Protein AF-X1DX97-F1 (afdb_monomer_lite)

Sequence (126 aa):
MTAKAKDSTRYIDIASDFAYHPYPGWYTSHYFEFHSLPAAPFINEFGAQALPNVETMREMMKEDELWPPRWSLWAYHDFQYEPTFNVAKIDMGSSLEEFIENSQDYQAKLLKYAIENYRKNKYSKV

Organism: NCBI:txid412755

Structure (mmCIF, N/CA/C/O backbone):
data_AF-X1DX97-F1
#
_entry.id   AF-X1DX97-F1
#
loop_
_atom_site.group_PDB
_atom_site.id
_atom_site.type_symbol
_atom_site.label_atom_id
_atom_site.label_alt_id
_atom_site.label_comp_id
_atom_site.label_asym_id
_atom_site.label_entity_id
_atom_site.label_seq_id
_atom_site.pdbx_PDB_ins_code
_atom_site.Cartn_x
_atom_site.Cartn_y
_atom_site.Cartn_z
_atom_site.occupancy
_atom_site.B_iso_or_equiv
_atom_site.auth_seq_id
_atom_site.auth_comp_id
_atom_site.auth_asym_id
_atom_site.auth_atom_id
_atom_site.pdbx_PDB_model_num
ATOM 1 N N . MET A 1 1 ? 28.727 19.575 -13.553 1.00 60.41 1 MET A N 1
ATOM 2 C CA . MET A 1 1 ? 29.258 18.197 -13.691 1.00 60.41 1 MET A CA 1
ATOM 3 C C . MET A 1 1 ? 28.075 17.243 -13.638 1.00 60.41 1 MET A C 1
ATOM 5 O O . MET A 1 1 ? 27.307 17.353 -12.696 1.00 60.41 1 MET A O 1
ATOM 9 N N . THR A 1 2 ? 27.876 16.390 -14.647 1.00 87.19 2 THR A N 1
ATOM 10 C CA . THR A 1 2 ? 26.762 15.421 -14.680 1.00 87.19 2 THR A CA 1
ATOM 11 C C . THR A 1 2 ? 27.132 14.146 -13.919 1.00 87.19 2 THR A C 1
ATOM 13 O O . THR A 1 2 ? 28.312 13.796 -13.848 1.00 87.19 2 THR A O 1
ATOM 16 N N . ALA A 1 3 ? 26.145 13.431 -13.368 1.00 90.75 3 ALA A N 1
ATOM 17 C CA . ALA A 1 3 ? 26.376 12.173 -12.649 1.00 90.75 3 ALA A CA 1
ATOM 18 C C . ALA A 1 3 ? 27.148 11.146 -13.504 1.00 90.75 3 ALA A C 1
ATOM 20 O O . ALA A 1 3 ? 28.099 10.535 -13.022 1.00 90.75 3 ALA A O 1
ATOM 21 N N . LYS A 1 4 ? 26.855 11.061 -14.812 1.00 92.56 4 LYS A N 1
ATOM 22 C CA . LYS A 1 4 ? 27.544 10.147 -15.743 1.00 92.56 4 LYS A CA 1
ATOM 23 C C . LYS A 1 4 ? 29.040 10.431 -15.874 1.00 92.56 4 LYS A C 1
ATOM 25 O O . LYS A 1 4 ? 29.829 9.513 -16.062 1.00 92.56 4 LYS A O 1
ATOM 30 N N . ALA A 1 5 ? 29.431 11.701 -15.772 1.00 94.44 5 ALA A N 1
ATOM 31 C CA . ALA A 1 5 ? 30.832 12.104 -15.840 1.00 94.44 5 ALA A CA 1
ATOM 32 C C . ALA A 1 5 ? 31.623 11.716 -14.578 1.00 94.44 5 ALA A C 1
ATOM 34 O O . ALA A 1 5 ? 32.851 11.693 -14.613 1.00 94.44 5 ALA A O 1
ATOM 35 N N . LYS A 1 6 ? 30.939 11.445 -13.460 1.00 95.62 6 LYS A N 1
ATOM 36 C CA . LYS A 1 6 ? 31.549 10.989 -12.202 1.00 95.62 6 LYS A CA 1
ATOM 37 C C . LYS A 1 6 ? 31.486 9.479 -12.030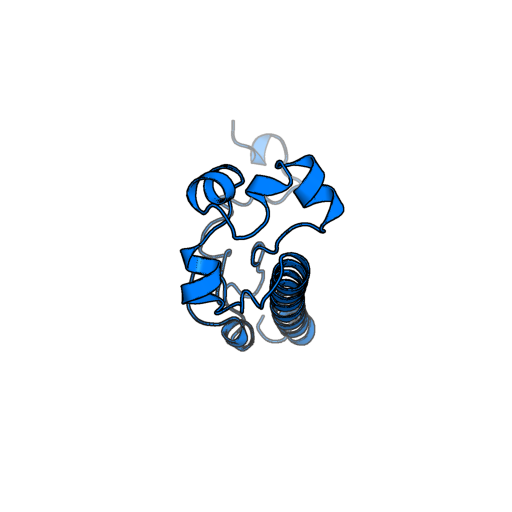 1.00 95.62 6 LYS A C 1
ATOM 39 O O . LYS A 1 6 ? 32.352 8.922 -11.366 1.00 95.62 6 LYS A O 1
ATOM 44 N N . ASP A 1 7 ? 30.506 8.838 -12.652 1.00 95.00 7 ASP A N 1
ATOM 45 C CA . ASP A 1 7 ? 30.379 7.392 -12.686 1.00 95.00 7 ASP A CA 1
ATOM 46 C C . ASP A 1 7 ? 29.760 6.935 -14.011 1.00 95.00 7 ASP A C 1
ATOM 48 O O . ASP A 1 7 ? 28.550 7.010 -14.239 1.00 95.00 7 ASP A O 1
ATOM 52 N N . SER A 1 8 ? 30.615 6.448 -14.907 1.00 94.75 8 SER A N 1
ATOM 53 C CA . SER A 1 8 ? 30.201 5.952 -16.217 1.00 94.75 8 SER A CA 1
ATOM 54 C C . SER A 1 8 ? 29.723 4.497 -16.188 1.00 94.75 8 SER A C 1
ATOM 56 O O . SER A 1 8 ? 29.134 4.046 -17.173 1.00 94.75 8 SER A O 1
ATOM 58 N N . THR A 1 9 ? 29.923 3.777 -15.079 1.00 96.94 9 THR A N 1
ATOM 59 C CA . THR A 1 9 ? 29.658 2.331 -14.971 1.00 96.94 9 THR A CA 1
ATOM 60 C C . THR A 1 9 ? 28.214 2.003 -14.608 1.00 96.94 9 THR A C 1
ATOM 62 O O . THR A 1 9 ? 27.747 0.901 -14.890 1.00 96.94 9 THR A O 1
ATOM 65 N N . ARG A 1 10 ? 27.485 2.960 -14.021 1.00 94.94 10 ARG A N 1
ATOM 66 C CA . ARG A 1 10 ? 26.087 2.790 -13.609 1.00 94.94 10 ARG A CA 1
ATOM 67 C C . ARG A 1 10 ? 25.116 3.417 -14.609 1.00 94.94 10 ARG A C 1
ATOM 69 O O . ARG A 1 10 ? 25.435 4.390 -15.308 1.00 94.94 10 ARG A O 1
ATOM 76 N N . TYR A 1 11 ? 23.933 2.814 -14.695 1.00 92.44 11 TYR A N 1
ATOM 77 C CA . TYR A 1 11 ? 22.778 3.415 -15.352 1.00 92.44 11 TYR A CA 1
ATOM 78 C C . TYR A 1 11 ? 22.293 4.606 -14.520 1.00 92.44 11 TYR A C 1
ATOM 80 O O . TYR A 1 11 ? 22.354 4.570 -13.292 1.00 92.44 11 TYR A O 1
ATOM 88 N N . ILE A 1 12 ? 21.853 5.663 -15.199 1.00 92.69 12 ILE A N 1
ATOM 89 C CA . ILE A 1 12 ? 21.247 6.832 -14.568 1.00 92.69 12 ILE A CA 1
ATOM 90 C C . ILE A 1 12 ? 19.831 6.899 -15.100 1.00 92.69 12 ILE A C 1
ATOM 92 O O . ILE A 1 12 ? 19.637 7.166 -16.287 1.00 92.69 12 ILE A O 1
ATOM 96 N N . ASP A 1 13 ? 18.884 6.644 -14.210 1.00 90.75 13 ASP A N 1
ATOM 97 C CA . ASP A 1 13 ? 17.494 6.976 -14.456 1.00 90.75 13 ASP A CA 1
ATOM 98 C C . ASP A 1 13 ? 17.288 8.467 -14.183 1.00 90.75 13 ASP A C 1
ATOM 100 O O . ASP A 1 13 ? 17.876 9.025 -13.251 1.00 90.75 13 ASP A O 1
ATOM 104 N N . ILE A 1 14 ? 16.499 9.125 -15.023 1.00 90.88 14 ILE A N 1
ATOM 105 C CA . ILE A 1 14 ? 16.263 10.566 -14.915 1.00 90.88 14 ILE A CA 1
ATOM 106 C C . ILE A 1 14 ? 15.163 10.882 -13.902 1.00 90.88 14 ILE A C 1
ATOM 108 O O . ILE A 1 14 ? 15.208 11.950 -13.292 1.00 90.88 14 ILE A O 1
ATOM 112 N N . ALA A 1 15 ? 14.208 9.966 -13.712 1.00 91.38 15 ALA A N 1
ATOM 113 C CA . ALA A 1 15 ? 13.123 10.103 -12.752 1.00 91.38 15 ALA A CA 1
ATOM 114 C C . ALA A 1 15 ? 12.445 8.751 -12.480 1.00 91.38 15 ALA A C 1
ATOM 116 O O . ALA A 1 15 ? 12.193 7.974 -13.394 1.00 91.38 15 ALA A O 1
ATOM 117 N N . SER A 1 16 ? 12.091 8.524 -11.215 1.00 93.25 16 SER A N 1
ATOM 118 C CA . SER A 1 16 ? 11.110 7.518 -10.803 1.00 93.25 16 SER A CA 1
ATOM 119 C C . SER A 1 16 ? 9.784 8.256 -10.623 1.00 93.25 16 SER A C 1
ATOM 121 O O . SER A 1 16 ? 9.630 8.980 -9.640 1.00 93.25 16 SER A O 1
ATOM 123 N N . ASP A 1 17 ? 8.891 8.176 -11.609 1.00 92.19 17 ASP A N 1
ATOM 124 C CA . ASP A 1 17 ? 7.640 8.942 -11.643 1.00 92.19 17 ASP A CA 1
ATOM 125 C C . ASP A 1 17 ? 6.404 8.072 -11.940 1.00 92.19 17 ASP A C 1
ATOM 127 O O . ASP A 1 17 ? 6.480 6.846 -12.044 1.00 92.19 17 ASP A O 1
A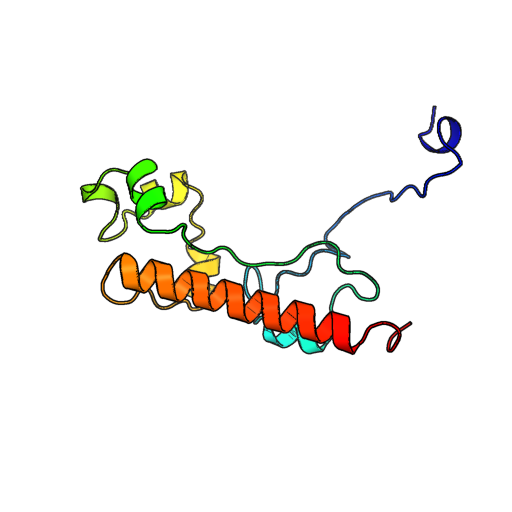TOM 131 N N . PHE A 1 18 ? 5.249 8.724 -12.107 1.00 89.06 18 PHE A N 1
ATOM 132 C CA . PHE A 1 18 ? 3.953 8.079 -12.332 1.00 89.06 18 PHE A CA 1
ATOM 133 C C . PHE A 1 18 ? 3.873 7.188 -13.579 1.00 89.06 18 PHE A C 1
ATOM 135 O O . PHE A 1 18 ? 2.937 6.395 -13.678 1.00 89.06 18 PHE A O 1
ATOM 142 N N . ALA A 1 19 ? 4.832 7.257 -14.510 1.00 90.19 19 ALA A N 1
ATOM 143 C CA . ALA A 1 19 ? 4.927 6.276 -15.590 1.00 90.19 19 ALA A CA 1
ATOM 144 C C . ALA A 1 19 ? 5.210 4.858 -15.059 1.00 90.19 19 ALA A C 1
ATOM 146 O O . ALA A 1 19 ? 4.843 3.876 -15.708 1.00 90.19 19 ALA A O 1
ATOM 147 N N . TYR A 1 20 ? 5.820 4.758 -13.872 1.00 92.44 20 TYR A N 1
ATOM 148 C CA . TYR A 1 20 ? 6.245 3.508 -13.246 1.00 92.44 20 TYR A CA 1
ATOM 149 C C . TYR A 1 20 ? 5.507 3.175 -11.936 1.00 92.44 20 TYR A C 1
ATOM 151 O O . TYR A 1 20 ? 5.706 2.083 -11.399 1.00 92.44 20 TYR A O 1
ATOM 159 N N . HIS A 1 21 ? 4.645 4.080 -11.444 1.00 96.25 21 HIS A N 1
ATOM 160 C CA . HIS A 1 21 ? 3.980 4.006 -10.128 1.00 96.25 21 HIS A CA 1
ATOM 161 C C . HIS A 1 21 ? 2.457 3.803 -10.208 1.00 96.25 21 HIS A C 1
ATOM 163 O O . HIS A 1 21 ? 1.688 4.708 -9.866 1.00 96.25 21 HIS A O 1
ATOM 169 N N . PRO A 1 22 ? 1.958 2.649 -10.681 1.00 96.19 22 PRO A N 1
ATOM 170 C CA . PRO A 1 22 ? 0.528 2.392 -10.687 1.00 96.19 22 PRO A CA 1
ATOM 171 C C . PRO A 1 22 ? 0.026 2.013 -9.284 1.00 96.19 22 PRO A C 1
ATOM 173 O O . PRO A 1 22 ? 0.539 1.098 -8.642 1.00 96.19 22 PRO A O 1
ATOM 176 N N . TYR A 1 23 ? -1.066 2.652 -8.854 1.00 97.62 23 TYR A N 1
ATOM 177 C CA . TYR A 1 23 ? -1.746 2.364 -7.583 1.00 97.62 23 TYR A CA 1
ATOM 178 C C . TYR A 1 23 ? -3.219 1.907 -7.732 1.00 97.62 23 TYR A C 1
ATOM 180 O O . TYR A 1 23 ? -4.082 2.380 -6.977 1.00 97.62 23 TYR A O 1
ATOM 188 N N . PRO A 1 24 ? -3.557 0.996 -8.675 1.00 98.00 24 PRO A N 1
ATOM 189 C CA . PRO A 1 24 ? -4.898 0.436 -8.748 1.00 98.00 24 PRO A CA 1
ATOM 190 C C . PRO A 1 24 ? -5.197 -0.413 -7.504 1.00 98.00 24 PRO A C 1
ATOM 192 O O . PRO A 1 24 ? -4.388 -1.237 -7.076 1.00 98.00 24 PRO A O 1
ATOM 195 N N . GLY A 1 25 ? -6.372 -0.216 -6.915 1.00 98.19 25 GLY A N 1
ATOM 196 C CA . GLY A 1 25 ? -6.751 -0.772 -5.618 1.00 98.19 25 GLY A CA 1
ATOM 197 C C . GLY A 1 25 ? -6.265 0.036 -4.410 1.00 98.19 25 GLY A C 1
ATOM 198 O O . GLY A 1 25 ? -6.494 -0.399 -3.285 1.00 98.19 25 GLY A O 1
ATOM 199 N N . TRP A 1 26 ? -5.627 1.193 -4.599 1.00 98.44 26 TRP A N 1
ATOM 200 C CA . TRP A 1 26 ? -5.331 2.103 -3.489 1.00 98.44 26 TRP A CA 1
ATOM 201 C C . TRP A 1 26 ? -5.737 3.541 -3.796 1.00 98.44 26 TRP A C 1
ATOM 203 O O . TRP A 1 26 ? -6.700 4.036 -3.220 1.00 98.44 26 TRP A O 1
ATOM 213 N N . TYR A 1 27 ? -5.075 4.192 -4.755 1.00 97.75 27 TYR A N 1
ATOM 214 C CA . TYR A 1 27 ? -5.440 5.553 -5.166 1.00 97.75 27 TYR A CA 1
ATOM 215 C C . TYR A 1 27 ? -6.480 5.580 -6.283 1.00 97.75 27 TYR A C 1
ATOM 217 O O . TYR A 1 27 ? -7.211 6.559 -6.419 1.00 97.75 27 TYR A O 1
ATOM 225 N N . THR A 1 28 ? -6.563 4.519 -7.084 1.00 95.88 28 THR A N 1
ATOM 226 C CA . THR A 1 28 ? -7.493 4.436 -8.215 1.00 95.88 28 THR A CA 1
ATOM 227 C C . THR A 1 28 ? -8.116 3.051 -8.320 1.00 95.88 28 THR A C 1
ATOM 229 O O . THR A 1 28 ? -7.547 2.079 -7.839 1.00 95.88 28 THR A O 1
ATOM 232 N N . SER A 1 29 ? -9.266 2.958 -8.988 1.00 96.69 29 SER A N 1
ATOM 233 C CA . SER A 1 29 ? -9.819 1.713 -9.550 1.00 96.69 29 SER A CA 1
ATOM 234 C C . SER A 1 29 ? -9.812 0.471 -8.626 1.00 96.69 29 SER A C 1
ATOM 236 O O . SER A 1 29 ? -10.316 0.537 -7.509 1.00 96.69 29 SER A O 1
ATOM 238 N N . HIS A 1 30 ? -9.330 -0.685 -9.107 1.00 98.06 30 HIS A N 1
ATOM 239 C CA . HIS A 1 30 ? -9.348 -1.977 -8.411 1.00 98.06 30 HIS A CA 1
ATOM 240 C C . HIS A 1 30 ? -8.051 -2.749 -8.675 1.00 98.06 30 HIS A C 1
ATOM 242 O O . HIS A 1 30 ? -7.580 -2.802 -9.811 1.00 98.06 30 HIS A O 1
ATOM 248 N N . TYR A 1 31 ? -7.523 -3.467 -7.678 1.00 98.31 31 TYR A N 1
ATOM 249 C CA . TYR A 1 31 ? -6.248 -4.197 -7.793 1.00 98.31 31 TYR A CA 1
ATOM 250 C C . TYR A 1 31 ? -6.208 -5.286 -8.883 1.00 98.31 31 TYR A C 1
ATOM 252 O O . TYR A 1 31 ? -5.142 -5.795 -9.226 1.00 98.31 31 TYR A O 1
ATOM 260 N N . PHE A 1 32 ? -7.353 -5.655 -9.465 1.00 98.00 32 PHE A N 1
ATOM 261 C CA . PHE A 1 32 ? -7.395 -6.640 -10.550 1.00 98.00 32 PHE A CA 1
ATOM 262 C C . PHE A 1 32 ? -6.793 -6.086 -11.844 1.00 98.00 32 PHE A C 1
ATOM 264 O O . PHE A 1 32 ? -6.354 -6.859 -12.694 1.00 98.00 32 PHE A O 1
ATOM 271 N N . GLU A 1 33 ? -6.681 -4.762 -11.975 1.00 97.88 33 GLU A N 1
ATOM 272 C CA . GLU A 1 33 ? -6.034 -4.122 -13.121 1.00 97.88 33 GLU A CA 1
ATOM 273 C C . GLU A 1 33 ? -4.557 -4.502 -13.265 1.00 97.88 33 GLU A C 1
ATOM 275 O O . GLU A 1 33 ? -4.033 -4.463 -14.381 1.00 97.88 33 GLU A O 1
ATOM 280 N N . PHE A 1 34 ? -3.901 -4.987 -12.202 1.00 97.38 34 PHE A N 1
ATOM 281 C CA . PHE A 1 34 ? -2.551 -5.549 -12.297 1.00 97.38 34 PHE A CA 1
ATOM 282 C C . PHE A 1 34 ? -2.448 -6.751 -13.252 1.00 97.38 34 PHE A C 1
ATOM 284 O O . PHE A 1 34 ? -1.354 -7.055 -13.723 1.00 97.38 34 PHE A O 1
ATOM 291 N N . HIS A 1 35 ? -3.563 -7.390 -13.630 1.00 96.00 35 HIS A N 1
ATOM 292 C CA . HIS A 1 35 ? -3.583 -8.381 -14.712 1.00 96.00 35 HIS A CA 1
ATOM 293 C C . HIS A 1 35 ? -3.127 -7.810 -16.064 1.00 96.00 35 HIS A C 1
ATOM 295 O O . HIS A 1 35 ? -2.509 -8.509 -16.867 1.00 96.00 35 HIS A O 1
ATOM 301 N N . SER A 1 36 ? -3.411 -6.530 -16.322 1.00 95.44 36 SER A N 1
ATOM 302 C CA . SER A 1 36 ? -3.027 -5.855 -17.568 1.00 95.44 36 SER A CA 1
ATOM 303 C C . SER A 1 36 ? -1.541 -5.480 -17.624 1.00 95.44 36 SER A C 1
ATOM 305 O O . SER A 1 36 ? -1.026 -5.218 -18.716 1.00 95.44 36 SER A O 1
ATOM 307 N N . LEU A 1 37 ? -0.843 -5.573 -16.482 1.00 95.31 37 LEU A N 1
ATOM 308 C CA . LEU A 1 37 ? 0.558 -5.195 -16.276 1.00 95.31 37 LEU A CA 1
ATOM 309 C C . LEU A 1 37 ? 0.806 -3.696 -16.536 1.00 95.31 37 LEU A C 1
ATOM 311 O O . LEU A 1 37 ? 1.610 -3.358 -17.410 1.00 95.31 37 LEU A O 1
ATOM 315 N N . PRO A 1 38 ? 0.138 -2.779 -15.806 1.00 95.25 38 PRO A N 1
ATOM 316 C CA . PRO A 1 38 ? 0.444 -1.352 -15.909 1.00 95.25 38 PRO A CA 1
ATOM 317 C C . PRO A 1 38 ? 1.927 -1.099 -15.594 1.00 95.25 38 PRO A C 1
ATOM 319 O O . PRO A 1 38 ? 2.541 -1.870 -14.858 1.00 95.25 38 PRO A O 1
ATOM 322 N N . ALA A 1 39 ? 2.528 -0.055 -16.166 1.00 93.44 39 ALA A N 1
ATOM 323 C CA . ALA A 1 39 ? 3.955 0.254 -15.986 1.00 93.44 39 ALA A CA 1
ATOM 324 C C . ALA A 1 39 ? 4.946 -0.870 -16.389 1.00 93.44 39 ALA A C 1
ATOM 326 O O . ALA A 1 39 ? 6.119 -0.847 -16.015 1.00 93.44 39 ALA A O 1
ATOM 327 N N . ALA A 1 40 ? 4.517 -1.871 -17.167 1.00 92.25 40 ALA A N 1
ATOM 328 C CA . ALA A 1 40 ? 5.441 -2.822 -17.785 1.00 92.25 40 ALA A CA 1
ATOM 329 C C . ALA A 1 40 ? 6.437 -2.097 -18.727 1.00 92.25 40 ALA A C 1
ATOM 331 O O . ALA A 1 40 ? 6.075 -1.090 -19.335 1.00 92.25 40 ALA A O 1
ATOM 332 N N . PRO A 1 41 ? 7.676 -2.604 -18.893 1.00 90.12 41 PRO A N 1
ATOM 333 C CA . PRO A 1 41 ? 8.161 -3.908 -18.430 1.00 90.12 41 PRO A CA 1
ATOM 334 C C . PRO A 1 41 ? 8.689 -3.917 -16.989 1.00 90.12 41 PRO A C 1
ATOM 336 O O . PRO A 1 41 ? 8.941 -4.998 -16.454 1.00 90.12 41 PRO A O 1
ATOM 339 N N . PHE A 1 42 ? 8.865 -2.753 -16.362 1.00 89.81 42 PHE A N 1
ATOM 340 C CA . PHE A 1 42 ? 9.439 -2.641 -15.026 1.00 89.81 42 PHE A CA 1
ATOM 341 C C . PHE A 1 42 ? 8.634 -1.670 -14.169 1.00 89.81 42 PHE A C 1
ATOM 343 O O . PHE A 1 42 ? 8.778 -0.456 -14.265 1.00 89.81 42 PHE A O 1
ATOM 350 N N . ILE A 1 43 ? 7.814 -2.252 -13.302 1.00 93.88 43 ILE A N 1
ATOM 351 C CA . ILE A 1 43 ? 7.151 -1.543 -12.220 1.00 93.88 43 ILE A CA 1
ATOM 352 C C . ILE A 1 43 ? 8.126 -1.391 -11.051 1.00 93.88 43 ILE A C 1
ATOM 354 O O . ILE A 1 43 ? 8.716 -2.379 -10.605 1.00 93.88 43 ILE A O 1
ATOM 358 N N . ASN A 1 44 ? 8.305 -0.170 -10.556 1.00 93.75 44 ASN A N 1
ATOM 359 C CA . ASN A 1 44 ? 9.191 0.108 -9.424 1.00 93.75 44 ASN A CA 1
ATOM 360 C C . ASN A 1 44 ? 8.417 0.421 -8.130 1.00 93.75 44 ASN A C 1
ATOM 362 O O . ASN A 1 44 ? 8.959 0.150 -7.061 1.00 93.75 44 ASN A O 1
ATOM 366 N N . GLU A 1 45 ? 7.160 0.883 -8.200 1.00 97.44 45 GLU A N 1
ATOM 367 C CA . GLU A 1 45 ? 6.321 1.135 -7.017 1.00 97.44 45 GLU A CA 1
ATOM 368 C C . GLU A 1 45 ? 4.849 0.763 -7.238 1.00 97.44 45 GLU A C 1
ATOM 370 O O . GLU A 1 45 ? 4.266 1.034 -8.284 1.00 97.44 45 GLU A O 1
ATOM 375 N N . PHE A 1 46 ? 4.254 0.131 -6.226 1.00 98.00 46 PHE A N 1
ATOM 376 C CA . PHE A 1 46 ? 2.820 -0.112 -6.065 1.00 98.00 46 PHE A CA 1
ATOM 377 C C . PHE A 1 46 ? 2.544 -0.555 -4.626 1.00 98.00 46 PHE A C 1
ATOM 379 O O . PHE A 1 46 ? 3.441 -1.040 -3.935 1.00 98.00 46 PHE A O 1
ATOM 386 N N . GLY A 1 47 ? 1.291 -0.466 -4.185 1.00 98.31 47 GLY A N 1
ATOM 387 C CA . GLY A 1 47 ? 0.886 -1.015 -2.896 1.00 98.31 47 GLY A CA 1
ATOM 388 C C . GLY A 1 47 ? -0.451 -0.483 -2.405 1.00 98.31 47 GLY A C 1
ATOM 389 O O . GLY A 1 47 ? -1.142 0.248 -3.110 1.00 98.31 47 GLY A O 1
ATOM 390 N N . ALA A 1 48 ? -0.781 -0.870 -1.177 1.00 98.62 48 ALA A N 1
ATOM 391 C CA . ALA A 1 48 ? -1.879 -0.342 -0.380 1.00 98.62 48 ALA A CA 1
ATOM 392 C C . ALA A 1 48 ? -1.439 -0.259 1.085 1.00 98.62 48 ALA A C 1
ATOM 394 O O . ALA A 1 48 ? -0.567 -1.024 1.511 1.00 98.62 48 ALA A O 1
ATOM 395 N N . GLN A 1 49 ? -2.031 0.652 1.854 1.00 98.62 49 GLN A N 1
ATOM 396 C CA . GLN A 1 49 ? -1.823 0.710 3.301 1.00 98.62 49 GLN A CA 1
ATOM 397 C C . GLN A 1 49 ? -2.533 -0.468 3.985 1.00 98.62 49 GLN A C 1
ATOM 399 O O . GLN A 1 49 ? -3.540 -0.977 3.495 1.00 98.62 49 GLN A O 1
ATOM 404 N N . ALA A 1 50 ? -2.015 -0.857 5.144 1.00 98.62 50 ALA A N 1
ATOM 405 C CA . ALA A 1 50 ? -2.710 -1.654 6.144 1.00 98.62 50 ALA A CA 1
ATOM 406 C C . ALA A 1 50 ? -2.430 -1.048 7.520 1.00 98.62 50 ALA A C 1
ATOM 408 O O . ALA A 1 50 ? -1.426 -0.349 7.695 1.00 98.62 50 ALA A O 1
ATOM 409 N N . LEU A 1 51 ? -3.298 -1.321 8.491 1.00 98.62 51 LEU A N 1
ATOM 410 C CA . LEU A 1 51 ? -3.032 -0.951 9.874 1.00 98.62 51 LEU A CA 1
ATOM 411 C C . LEU A 1 51 ? -1.893 -1.820 10.441 1.00 98.62 51 LEU A C 1
ATOM 413 O O . LEU A 1 51 ? -1.809 -3.013 10.119 1.00 98.62 51 LEU A O 1
ATOM 417 N N . PRO A 1 52 ? -1.026 -1.262 11.304 1.00 98.50 52 PRO A N 1
ATOM 418 C CA . PRO A 1 52 ? -0.117 -2.051 12.130 1.00 98.50 52 PRO A CA 1
ATOM 419 C C . PRO A 1 52 ? -0.858 -3.082 12.994 1.0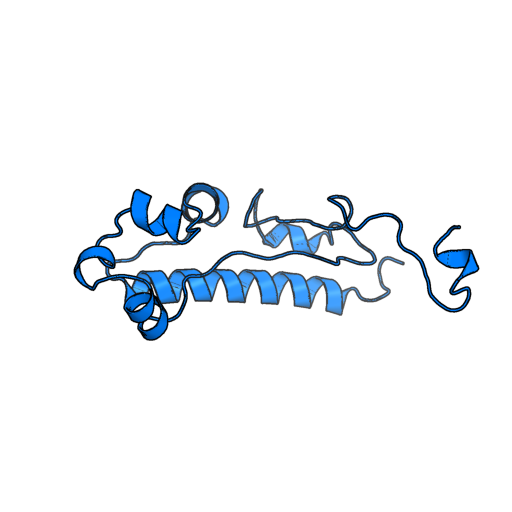0 98.50 52 PRO A C 1
ATOM 421 O O . PRO A 1 52 ? -2.075 -3.018 13.163 1.00 98.50 52 PRO A O 1
ATOM 424 N N . ASN A 1 53 ? -0.118 -4.032 13.572 1.00 98.44 53 ASN A N 1
ATOM 425 C CA . ASN A 1 53 ? -0.689 -4.945 14.564 1.00 98.44 53 ASN A CA 1
ATOM 426 C C . ASN A 1 53 ? -1.171 -4.188 15.818 1.00 98.44 53 ASN A C 1
ATOM 428 O O . ASN A 1 53 ? -0.852 -3.014 16.030 1.00 98.44 53 ASN A O 1
ATOM 432 N N . VAL A 1 54 ? -1.955 -4.870 16.653 1.00 98.00 54 VAL A N 1
ATOM 433 C CA . VAL A 1 54 ? -2.606 -4.241 17.807 1.00 98.00 54 VAL A CA 1
ATOM 434 C C . VAL A 1 54 ? -1.594 -3.698 18.820 1.00 98.00 54 VAL A C 1
ATOM 436 O O . VAL A 1 54 ? -1.829 -2.657 19.429 1.00 98.00 54 VAL A O 1
ATOM 439 N N . GLU A 1 55 ? -0.442 -4.353 18.970 1.00 98.25 55 GLU A N 1
ATOM 440 C CA . GLU A 1 55 ? 0.634 -3.915 19.855 1.00 98.25 55 GLU A CA 1
ATOM 441 C C . GLU A 1 55 ? 1.209 -2.569 19.403 1.00 98.25 55 GLU A C 1
ATOM 443 O O . GLU A 1 55 ? 1.257 -1.629 20.192 1.00 98.25 55 GLU A O 1
ATOM 448 N N . THR A 1 56 ? 1.563 -2.432 18.123 1.00 98.31 56 THR A N 1
ATOM 449 C CA . THR A 1 56 ? 2.070 -1.172 17.566 1.00 98.31 56 THR A CA 1
ATOM 450 C C . THR A 1 56 ? 1.006 -0.077 17.591 1.00 98.31 56 THR A C 1
ATOM 452 O O . THR A 1 56 ? 1.316 1.071 17.898 1.00 98.31 56 THR A O 1
ATOM 455 N N . MET A 1 57 ? -0.262 -0.412 17.341 1.00 97.88 57 MET A N 1
ATOM 456 C CA . MET A 1 57 ? -1.357 0.555 17.466 1.00 97.88 57 MET A CA 1
ATOM 457 C C . MET A 1 57 ? -1.439 1.129 18.894 1.00 97.88 57 MET A C 1
ATOM 459 O O . MET A 1 57 ? -1.528 2.347 19.055 1.00 97.88 57 MET A O 1
ATOM 463 N N . ARG A 1 58 ? -1.320 0.278 19.925 1.00 97.50 58 ARG A N 1
ATOM 464 C CA . ARG A 1 58 ? -1.280 0.681 21.346 1.00 97.50 58 ARG A CA 1
ATOM 465 C C . ARG A 1 58 ? -0.028 1.465 21.743 1.00 97.50 58 ARG A C 1
ATOM 467 O O . ARG A 1 58 ? -0.072 2.229 22.702 1.00 97.50 58 ARG A O 1
ATOM 474 N N . GLU A 1 59 ? 1.085 1.294 21.035 1.00 97.69 59 GLU A N 1
ATOM 475 C CA . GLU A 1 59 ? 2.280 2.127 21.229 1.00 97.69 59 GLU A CA 1
ATOM 476 C C . GLU A 1 59 ? 2.104 3.537 20.641 1.00 97.69 59 GLU A C 1
ATOM 478 O O . GLU A 1 59 ? 2.670 4.500 21.159 1.00 97.69 59 GLU A O 1
ATOM 483 N N . MET A 1 60 ? 1.321 3.668 19.566 1.00 96.31 60 MET A N 1
ATOM 484 C CA . MET A 1 60 ? 1.127 4.928 18.842 1.00 96.31 60 MET A CA 1
ATOM 485 C C . MET A 1 60 ? 0.043 5.828 19.447 1.00 96.31 60 MET A C 1
ATOM 487 O O . MET A 1 60 ? 0.149 7.050 19.342 1.00 96.31 60 MET A O 1
ATOM 491 N N . MET A 1 61 ? -0.999 5.241 20.040 1.00 96.44 61 MET A N 1
ATOM 492 C CA . MET A 1 61 ? -2.209 5.936 20.498 1.00 96.44 61 MET A CA 1
ATOM 493 C C . MET A 1 61 ? -2.693 5.384 21.843 1.00 96.44 61 MET A C 1
ATOM 495 O O . MET A 1 61 ? -2.393 4.249 22.206 1.00 96.44 61 MET A O 1
ATOM 499 N N . LYS A 1 62 ? -3.474 6.171 22.590 1.00 96.25 62 LYS A N 1
ATOM 500 C CA . LYS A 1 62 ? -4.081 5.708 23.850 1.00 96.25 62 LYS A CA 1
ATOM 501 C C . LYS A 1 62 ? -5.230 4.732 23.591 1.00 96.25 62 LYS A C 1
ATOM 503 O O . LYS A 1 62 ? -5.867 4.776 22.546 1.00 96.25 62 LYS A O 1
ATOM 508 N N . GLU A 1 63 ? -5.566 3.896 24.573 1.00 94.69 63 GLU A N 1
ATOM 509 C CA . GLU A 1 63 ? -6.621 2.879 24.407 1.00 94.69 63 GLU A CA 1
ATOM 510 C C . GLU A 1 63 ? -7.991 3.489 24.038 1.00 94.69 63 GLU A C 1
ATOM 512 O O . GLU A 1 63 ? -8.702 2.951 23.195 1.00 94.69 63 GLU A O 1
ATOM 517 N N . ASP A 1 64 ? -8.341 4.654 24.595 1.00 95.19 64 ASP A N 1
ATOM 518 C CA . ASP A 1 64 ? -9.588 5.378 24.294 1.00 95.19 64 ASP A CA 1
ATOM 519 C C . ASP A 1 64 ? -9.579 6.103 22.932 1.00 95.19 64 ASP A C 1
ATOM 521 O O . ASP A 1 64 ? -10.595 6.642 22.489 1.00 95.19 64 ASP A O 1
ATOM 525 N N . GLU A 1 65 ? -8.432 6.121 22.258 1.00 96.06 65 GLU A N 1
ATOM 526 C CA . GLU A 1 65 ? -8.224 6.696 20.929 1.00 96.06 65 GLU A CA 1
ATOM 527 C C . GLU A 1 65 ? -8.244 5.633 19.814 1.00 96.06 65 GLU A C 1
ATOM 529 O O . GLU A 1 65 ? -8.398 5.970 18.632 1.00 96.06 65 GLU A O 1
ATOM 534 N N . LEU A 1 66 ? -8.118 4.356 20.188 1.00 96.69 66 LEU A N 1
ATOM 535 C CA . LEU A 1 66 ? -8.045 3.224 19.269 1.00 96.69 66 LEU A CA 1
ATOM 536 C C . LEU A 1 66 ? -9.412 2.768 18.760 1.00 96.69 66 LEU A C 1
ATOM 538 O O . LEU A 1 66 ? -9.544 2.456 17.579 1.00 96.69 66 LEU A O 1
ATOM 542 N N . TRP A 1 67 ? -10.431 2.707 19.621 1.00 97.06 67 TRP A N 1
ATOM 543 C CA . TRP A 1 67 ? -11.730 2.167 19.220 1.00 97.06 67 TRP A CA 1
ATOM 544 C C . TRP A 1 67 ? -12.917 2.782 19.982 1.00 97.06 67 TRP A C 1
ATOM 546 O O . TRP A 1 67 ? -12.915 2.773 21.214 1.00 97.06 67 TRP A O 1
ATOM 556 N N . PRO A 1 68 ? -13.973 3.250 19.283 1.00 96.06 68 PRO A N 1
ATOM 557 C CA . PRO A 1 68 ? -14.070 3.403 17.826 1.00 96.06 68 PRO A CA 1
ATOM 558 C C . PRO A 1 68 ? -13.089 4.468 17.289 1.00 96.06 68 PRO A C 1
ATOM 560 O O . PRO A 1 68 ? -12.718 5.381 18.032 1.00 96.06 68 PRO A O 1
ATOM 563 N N . PRO A 1 69 ? -12.671 4.398 16.009 1.00 95.88 69 PRO A N 1
ATOM 564 C CA . PRO A 1 69 ? -11.640 5.286 15.482 1.00 95.88 69 PRO A CA 1
ATOM 565 C C . PRO A 1 69 ? -12.009 6.769 15.559 1.00 95.88 69 PRO A C 1
ATOM 567 O O . PRO A 1 69 ? -13.064 7.211 15.092 1.00 95.88 69 PRO A O 1
ATOM 570 N N . ARG A 1 70 ? -11.086 7.579 16.082 1.00 95.50 70 ARG A N 1
ATOM 571 C CA . ARG A 1 70 ? -11.164 9.041 16.002 1.00 95.50 70 ARG A CA 1
ATOM 572 C C . ARG A 1 70 ? -10.452 9.502 14.737 1.00 95.50 70 ARG A C 1
ATOM 574 O O . ARG A 1 70 ? -9.251 9.754 14.762 1.00 95.50 70 ARG A O 1
ATOM 581 N N . TRP A 1 71 ? -11.191 9.638 13.635 1.00 96.50 71 TRP A N 1
ATOM 582 C CA . TRP A 1 71 ? -10.612 9.834 12.295 1.00 96.50 71 TRP A CA 1
ATOM 583 C C . TRP A 1 71 ? -9.595 10.969 12.176 1.00 96.50 71 TRP A C 1
ATOM 585 O O . TRP A 1 71 ? -8.603 10.812 11.477 1.00 96.50 71 TRP A O 1
ATOM 595 N N . SER A 1 72 ? -9.780 12.087 12.881 1.00 96.44 72 SER A N 1
ATOM 596 C CA . SER A 1 72 ? -8.806 13.186 12.870 1.00 96.44 72 SER A CA 1
ATOM 597 C C . SER A 1 72 ? -7.459 12.806 13.496 1.00 96.44 72 SER A C 1
ATOM 599 O O . SER A 1 72 ? -6.420 13.273 13.045 1.00 96.44 72 SER A O 1
ATOM 601 N N . LEU A 1 73 ? -7.472 11.973 14.540 1.00 96.56 73 LEU A N 1
ATOM 602 C CA . LEU A 1 73 ? -6.261 11.476 15.193 1.00 96.56 73 LEU A CA 1
ATOM 603 C C . LEU A 1 73 ? -5.622 10.356 14.369 1.00 96.56 73 LEU A C 1
ATOM 605 O O . LEU A 1 73 ? -4.414 10.333 14.186 1.00 96.56 73 LEU A O 1
ATOM 609 N N . TRP A 1 74 ? -6.434 9.470 13.802 1.00 98.25 74 TRP A N 1
ATOM 610 C CA . TRP A 1 74 ? -5.940 8.440 12.894 1.00 98.25 74 TRP A CA 1
ATOM 611 C C . TRP A 1 74 ? -5.279 9.065 11.658 1.00 98.25 74 TRP A C 1
ATOM 613 O O . TRP A 1 74 ? -4.201 8.640 11.261 1.00 98.25 74 TRP A O 1
ATOM 623 N N . ALA A 1 75 ? -5.860 10.133 11.105 1.00 98.00 75 ALA A N 1
ATOM 624 C CA . ALA A 1 75 ? -5.258 10.902 10.017 1.00 98.00 75 ALA A CA 1
ATOM 625 C C . ALA A 1 75 ? -3.938 11.584 10.425 1.00 98.00 75 ALA A C 1
ATOM 627 O O . ALA A 1 75 ? -3.048 11.724 9.594 1.00 98.00 75 ALA A O 1
ATOM 628 N N . TYR A 1 76 ? -3.774 11.978 11.696 1.00 97.06 76 TYR A N 1
ATOM 629 C CA . TYR A 1 76 ? -2.482 12.460 12.205 1.00 97.06 76 TYR A CA 1
ATOM 630 C C . TYR A 1 76 ? -1.402 11.365 12.154 1.00 97.06 76 TYR A C 1
ATOM 632 O O . TYR A 1 76 ? -0.248 11.660 11.851 1.00 97.06 76 TYR A O 1
ATOM 640 N N . HIS A 1 77 ? -1.790 10.105 12.359 1.00 97.19 77 HIS A N 1
ATOM 641 C CA . HIS A 1 77 ? -0.948 8.923 12.146 1.00 97.19 77 HIS A CA 1
ATOM 642 C C . HIS A 1 77 ? -0.996 8.390 10.698 1.00 97.19 77 HIS A C 1
ATOM 644 O O . HIS A 1 77 ? -0.711 7.219 10.460 1.00 97.19 77 HIS A O 1
ATOM 650 N N . ASP A 1 78 ? -1.340 9.251 9.735 1.00 97.62 78 ASP A N 1
ATOM 651 C CA . ASP A 1 78 ? -1.366 8.982 8.290 1.00 97.62 78 ASP A CA 1
ATOM 652 C C . ASP A 1 78 ? -2.381 7.919 7.829 1.00 97.62 78 ASP A C 1
ATOM 654 O O . ASP A 1 78 ? -2.237 7.306 6.771 1.00 97.62 78 ASP A O 1
ATOM 658 N N . PHE A 1 79 ? -3.456 7.685 8.585 1.00 98.44 79 PHE A N 1
ATOM 659 C CA . PHE A 1 79 ? -4.561 6.858 8.096 1.00 98.44 79 PHE A CA 1
ATOM 660 C C . PHE A 1 79 ? -5.275 7.527 6.910 1.00 98.44 79 PHE A C 1
ATOM 662 O O . PHE A 1 79 ? -5.809 8.635 7.028 1.00 98.44 79 PHE A O 1
ATOM 669 N N . GLN A 1 80 ? -5.354 6.829 5.774 1.00 98.44 80 GLN A N 1
ATOM 670 C CA . GLN A 1 80 ? -5.958 7.357 4.549 1.00 98.44 80 GLN A CA 1
ATOM 671 C C . GLN A 1 80 ? -7.404 6.858 4.389 1.00 98.44 80 GLN A C 1
ATOM 673 O O . GLN A 1 80 ? -7.659 5.795 3.817 1.00 98.44 80 GLN A O 1
ATOM 678 N N . TYR A 1 81 ? -8.367 7.646 4.880 1.00 98.38 81 TYR A N 1
ATOM 679 C CA . TYR A 1 81 ? -9.798 7.293 4.889 1.00 98.38 81 TYR A CA 1
ATOM 680 C C . TYR A 1 81 ? -10.361 7.005 3.487 1.00 98.38 81 TYR A C 1
ATOM 682 O O . TYR A 1 81 ? -10.993 5.973 3.269 1.00 98.38 81 TYR A O 1
ATOM 690 N N . GLU A 1 82 ? -10.112 7.906 2.532 1.00 98.38 82 GLU A N 1
ATOM 691 C CA . GLU A 1 82 ? -10.642 7.809 1.166 1.00 98.38 82 GLU A CA 1
ATOM 692 C C . GLU A 1 82 ? -10.155 6.538 0.437 1.00 98.38 82 GLU A C 1
ATOM 694 O O . GLU A 1 82 ? -10.998 5.729 0.041 1.00 98.38 82 GLU A O 1
ATOM 699 N N . PRO A 1 83 ? -8.839 6.263 0.322 1.00 98.62 83 PRO A N 1
ATOM 700 C CA . PRO A 1 83 ? -8.350 4.984 -0.192 1.00 98.62 83 PRO A CA 1
ATOM 701 C C . PRO A 1 83 ? -8.930 3.763 0.527 1.00 98.62 83 PRO A C 1
ATOM 703 O O . PRO A 1 83 ? -9.380 2.830 -0.134 1.00 98.62 83 PRO A O 1
ATOM 706 N N . THR A 1 84 ? -8.989 3.780 1.862 1.00 98.75 84 THR A N 1
ATOM 707 C CA . THR A 1 84 ? -9.430 2.627 2.664 1.00 98.75 84 THR A CA 1
ATOM 708 C C . THR A 1 84 ? -10.888 2.255 2.389 1.00 98.75 84 THR A C 1
ATOM 710 O O . THR A 1 84 ? -11.193 1.105 2.066 1.00 98.75 84 THR A O 1
ATOM 713 N N . PHE A 1 85 ? -11.801 3.224 2.476 1.00 98.56 85 PHE A N 1
ATOM 714 C CA . PHE A 1 85 ? -13.239 2.949 2.424 1.00 98.56 85 PHE A CA 1
ATOM 715 C C . PHE A 1 85 ? -13.857 3.175 1.047 1.00 98.56 85 PHE A C 1
ATOM 717 O O . PHE A 1 85 ? -14.826 2.500 0.691 1.00 98.56 85 PHE A O 1
ATOM 724 N N . ASN A 1 86 ? -13.308 4.088 0.242 1.00 98.31 86 ASN A N 1
ATOM 725 C CA . ASN A 1 86 ? -13.903 4.452 -1.039 1.00 98.31 86 ASN A CA 1
ATOM 726 C C . ASN A 1 86 ? -13.249 3.774 -2.242 1.00 98.31 86 ASN A C 1
ATOM 728 O O . ASN A 1 86 ? -13.976 3.504 -3.202 1.00 98.31 86 ASN A O 1
ATOM 732 N N . VAL A 1 87 ? -11.966 3.408 -2.167 1.00 98.50 87 VAL A N 1
ATOM 733 C CA . VAL A 1 87 ? -11.274 2.662 -3.233 1.00 98.50 87 VAL A CA 1
ATOM 734 C C . VAL A 1 87 ? -11.162 1.179 -2.885 1.00 98.50 87 VAL A C 1
ATOM 736 O O . VAL A 1 87 ? -11.763 0.345 -3.556 1.00 98.50 87 VAL A O 1
ATOM 739 N N . ALA A 1 88 ? -10.449 0.851 -1.807 1.00 98.56 88 ALA A N 1
ATOM 740 C CA . ALA A 1 88 ? -10.177 -0.519 -1.379 1.00 98.56 88 ALA A CA 1
ATOM 741 C C . ALA A 1 88 ? -11.412 -1.240 -0.817 1.00 98.56 88 ALA A C 1
ATOM 743 O O . ALA A 1 88 ? -11.454 -2.469 -0.811 1.00 98.56 88 ALA A O 1
ATOM 744 N N . LYS A 1 89 ? -12.424 -0.477 -0.378 1.00 98.50 89 LYS A N 1
ATOM 745 C CA . LYS A 1 89 ? -13.665 -0.990 0.227 1.00 98.50 89 LYS A CA 1
ATOM 746 C C . LYS A 1 89 ? -13.389 -1.955 1.391 1.00 98.50 89 LYS A C 1
ATOM 748 O O . LYS A 1 89 ? -14.073 -2.968 1.525 1.00 98.50 89 LYS A O 1
ATOM 753 N N . ILE A 1 90 ? -12.376 -1.656 2.207 1.00 98.69 90 ILE A N 1
ATOM 754 C CA . ILE A 1 90 ? -12.024 -2.474 3.372 1.00 98.69 90 ILE A CA 1
ATOM 755 C C . ILE A 1 90 ? -13.160 -2.377 4.391 1.00 98.69 90 ILE A C 1
ATOM 757 O O . ILE A 1 90 ? -13.579 -1.278 4.759 1.00 98.69 90 ILE A O 1
ATOM 761 N N . ASP A 1 91 ? -13.656 -3.530 4.836 1.00 98.31 91 ASP A N 1
ATOM 762 C CA . ASP A 1 91 ? -14.632 -3.588 5.918 1.00 98.31 91 ASP A CA 1
ATOM 763 C C . ASP A 1 91 ? -13.943 -3.265 7.249 1.00 98.31 91 ASP A C 1
ATOM 765 O O . ASP A 1 91 ? -12.898 -3.828 7.582 1.00 98.31 91 ASP A O 1
ATOM 769 N N . MET A 1 92 ? -14.534 -2.351 8.013 1.00 97.81 92 MET A N 1
ATOM 770 C CA . MET A 1 92 ? -14.036 -1.988 9.335 1.00 97.81 92 MET A CA 1
ATOM 771 C C . MET A 1 92 ? -14.303 -3.097 10.361 1.00 97.81 92 MET A C 1
ATOM 773 O O . MET A 1 92 ? -13.605 -3.171 11.364 1.00 97.81 92 MET A O 1
ATOM 777 N N . GLY A 1 93 ? -15.303 -3.951 10.129 1.00 97.75 93 GLY A N 1
ATOM 778 C CA . GLY A 1 93 ? -15.751 -4.911 11.130 1.00 97.75 93 GLY A CA 1
ATOM 779 C C . GLY A 1 93 ? -16.334 -4.234 12.377 1.00 97.75 93 GLY A C 1
ATOM 780 O O . GLY A 1 93 ? -16.821 -3.099 12.342 1.00 97.75 93 GLY A O 1
ATOM 781 N N . SER A 1 94 ? -16.316 -4.963 13.488 1.00 97.62 94 SER A N 1
ATOM 782 C CA . SER A 1 94 ? -16.948 -4.601 14.761 1.00 97.62 94 SER A CA 1
ATOM 783 C C . SER A 1 94 ? -15.963 -4.336 15.906 1.00 97.62 94 SER A C 1
ATOM 785 O O . SER A 1 94 ? -16.379 -3.883 16.978 1.00 97.62 94 SER A O 1
ATOM 787 N N . SER A 1 95 ? -14.666 -4.548 15.673 1.00 98.31 95 SER A N 1
ATOM 788 C CA . SER A 1 95 ? -13.580 -4.306 16.627 1.00 98.31 95 SER A CA 1
ATOM 789 C C . SER A 1 95 ? -12.322 -3.763 15.942 1.00 98.31 95 SER A C 1
ATOM 791 O O . SER A 1 95 ? -12.170 -3.840 14.721 1.00 98.31 95 SER A O 1
ATOM 793 N N . LEU A 1 96 ? -11.390 -3.238 16.745 1.00 98.12 96 LEU A N 1
ATOM 794 C CA . LEU A 1 96 ? -10.071 -2.819 16.271 1.00 98.12 96 LEU A CA 1
ATOM 795 C C . LEU A 1 96 ? -9.322 -3.991 15.634 1.00 98.12 96 LEU A C 1
ATOM 797 O O . LEU A 1 96 ? -8.718 -3.832 14.578 1.00 98.12 96 LEU A O 1
ATOM 801 N N . GLU A 1 97 ? -9.366 -5.157 16.272 1.00 98.50 97 GLU A N 1
ATOM 802 C CA . GLU A 1 97 ? -8.704 -6.371 15.813 1.00 98.50 97 GLU A CA 1
ATOM 803 C C . GLU A 1 97 ? -9.255 -6.837 14.461 1.00 98.50 97 GLU A C 1
ATOM 805 O O . GLU A 1 97 ? -8.465 -7.135 13.567 1.00 98.50 97 GLU A O 1
ATOM 810 N N . GLU A 1 98 ? -10.580 -6.815 14.272 1.00 98.75 98 GLU A N 1
ATOM 811 C CA . GLU A 1 98 ? -11.199 -7.122 12.976 1.00 98.75 98 GLU A CA 1
ATOM 812 C C . GLU A 1 98 ? -10.791 -6.100 11.908 1.00 98.75 98 GLU A C 1
ATOM 814 O O . GLU A 1 98 ? -10.482 -6.481 10.779 1.00 98.75 98 GLU A O 1
ATOM 819 N N . PHE A 1 99 ? -10.722 -4.807 12.248 1.00 98.75 99 PHE A N 1
ATOM 820 C CA . PHE A 1 99 ? -10.290 -3.796 11.283 1.00 98.75 99 PHE A CA 1
ATOM 821 C C . PHE A 1 99 ? -8.820 -3.982 10.873 1.00 98.75 99 PHE A C 1
ATOM 823 O O . PHE A 1 99 ? -8.474 -3.885 9.691 1.00 98.75 99 PHE A O 1
ATOM 830 N N . ILE A 1 100 ? -7.949 -4.273 11.844 1.00 98.81 100 ILE A N 1
ATOM 831 C CA . ILE 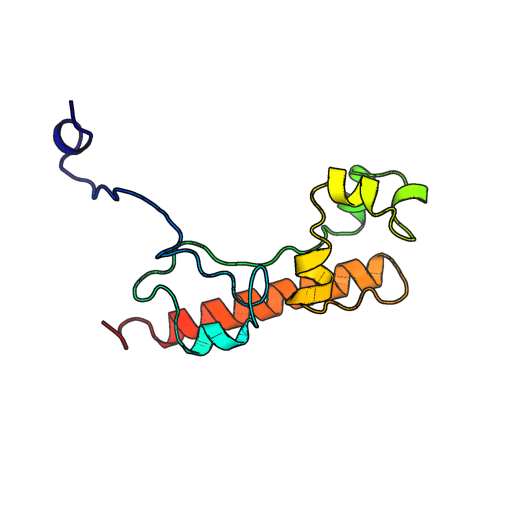A 1 100 ? -6.537 -4.579 11.606 1.00 98.81 100 ILE A CA 1
ATOM 832 C C . ILE A 1 100 ? -6.427 -5.783 10.673 1.00 98.81 100 ILE A C 1
ATOM 834 O O . ILE A 1 100 ? -5.792 -5.661 9.623 1.00 98.81 100 ILE A O 1
ATOM 838 N N . GLU A 1 101 ? -7.091 -6.892 11.008 1.00 98.88 101 GLU A N 1
ATOM 839 C CA . GLU A 1 101 ? -7.095 -8.113 10.203 1.00 98.88 101 GLU A CA 1
ATOM 840 C C . GLU A 1 101 ? -7.563 -7.822 8.775 1.00 98.88 101 GLU A C 1
ATOM 842 O O . GLU A 1 101 ? -6.805 -8.051 7.836 1.00 98.88 101 GLU A O 1
ATOM 847 N N . ASN A 1 102 ? -8.736 -7.207 8.600 1.00 98.88 102 ASN A N 1
ATOM 848 C CA . ASN A 1 102 ? -9.298 -6.890 7.284 1.00 98.88 102 ASN A CA 1
ATOM 849 C C . ASN A 1 102 ? -8.372 -6.004 6.434 1.00 98.88 102 ASN A C 1
ATOM 851 O O . ASN A 1 102 ? -8.230 -6.228 5.225 1.00 98.88 102 ASN A O 1
ATOM 855 N N . SER A 1 103 ? -7.725 -5.005 7.045 1.00 98.88 103 SER A N 1
ATOM 856 C CA . SER A 1 103 ? -6.799 -4.110 6.341 1.00 98.88 103 SER A CA 1
ATOM 857 C C . SER A 1 103 ? -5.520 -4.827 5.886 1.00 98.88 103 SER A C 1
ATOM 859 O O . SER A 1 103 ? -5.081 -4.655 4.745 1.00 98.88 103 SER A O 1
ATOM 861 N N . GLN A 1 104 ? -4.954 -5.685 6.740 1.00 98.88 104 GLN A N 1
ATOM 862 C CA . GLN A 1 104 ? -3.761 -6.479 6.436 1.00 98.88 104 GLN A CA 1
ATOM 863 C C . GLN A 1 104 ? -4.062 -7.543 5.380 1.00 98.88 104 GLN A C 1
ATOM 865 O O . GLN A 1 104 ? -3.281 -7.735 4.444 1.00 98.88 104 GLN A O 1
ATOM 870 N N . ASP A 1 105 ? -5.235 -8.169 5.466 1.00 98.88 105 ASP A N 1
ATOM 871 C CA . ASP A 1 105 ? -5.727 -9.138 4.495 1.00 98.88 105 ASP A CA 1
ATOM 872 C C . ASP A 1 105 ? -5.864 -8.526 3.099 1.00 98.88 105 ASP A C 1
ATOM 874 O O . ASP A 1 105 ? -5.470 -9.134 2.096 1.00 98.88 105 ASP A O 1
ATOM 878 N N . TYR A 1 106 ? -6.416 -7.311 3.016 1.00 98.88 106 TYR A N 1
ATOM 879 C CA . TYR A 1 106 ? -6.530 -6.582 1.757 1.00 98.88 106 TYR A CA 1
ATOM 880 C C . TYR A 1 106 ? -5.153 -6.280 1.156 1.00 98.88 106 TYR A C 1
ATOM 882 O O . TYR A 1 106 ? -4.907 -6.604 -0.012 1.00 98.88 106 TYR A O 1
ATOM 890 N N . GLN A 1 107 ? -4.235 -5.721 1.952 1.00 98.88 107 GLN A N 1
ATOM 891 C CA . GLN A 1 107 ? -2.873 -5.425 1.505 1.00 98.88 107 GLN A CA 1
ATOM 892 C C . GLN A 1 107 ? -2.170 -6.692 0.995 1.00 98.88 107 GLN A C 1
ATOM 894 O O . GLN A 1 107 ? -1.591 -6.682 -0.095 1.00 98.88 107 GLN A O 1
ATOM 899 N N . ALA A 1 108 ? -2.266 -7.804 1.730 1.00 98.88 108 ALA A N 1
ATOM 900 C CA . ALA A 1 108 ? -1.672 -9.076 1.337 1.00 98.88 108 ALA A CA 1
ATOM 901 C C . ALA A 1 108 ? -2.249 -9.602 0.012 1.00 98.88 108 ALA A C 1
ATOM 903 O O . ALA A 1 108 ? -1.488 -10.031 -0.863 1.00 98.88 108 ALA A O 1
ATOM 904 N N . LYS A 1 109 ? -3.576 -9.538 -0.174 1.00 98.81 109 LYS A N 1
ATOM 905 C CA . LYS A 1 109 ? -4.257 -9.957 -1.414 1.00 98.81 109 LYS A CA 1
ATOM 906 C C . LYS A 1 109 ? -3.800 -9.129 -2.612 1.00 98.81 109 LYS A C 1
ATOM 908 O O . LYS A 1 109 ? -3.422 -9.709 -3.633 1.00 98.81 109 LYS A O 1
ATOM 913 N N . LEU A 1 110 ? -3.780 -7.802 -2.479 1.00 98.75 110 LEU A N 1
ATOM 914 C CA . LEU A 1 110 ? -3.344 -6.889 -3.536 1.00 98.75 110 LEU A CA 1
ATOM 915 C C . LEU A 1 110 ? -1.887 -7.148 -3.925 1.00 98.75 110 LEU A C 1
ATOM 917 O O . LEU A 1 110 ? -1.598 -7.383 -5.101 1.00 98.75 110 LEU A O 1
ATOM 921 N N . LEU A 1 111 ? -0.976 -7.155 -2.945 1.00 98.88 111 LEU A N 1
ATOM 922 C CA . LEU A 1 111 ? 0.454 -7.342 -3.195 1.00 98.88 111 LEU A CA 1
ATOM 923 C C . LEU A 1 111 ? 0.727 -8.702 -3.833 1.00 98.88 111 LEU A C 1
ATOM 925 O O . LEU A 1 111 ? 1.419 -8.776 -4.848 1.00 98.88 111 LEU A O 1
ATOM 929 N N . LYS A 1 112 ? 0.139 -9.777 -3.295 1.00 98.81 112 LYS A N 1
ATOM 930 C CA . LYS A 1 112 ? 0.250 -11.123 -3.869 1.00 98.81 112 LYS A CA 1
ATOM 931 C C . LYS A 1 112 ? -0.223 -11.139 -5.320 1.00 98.81 112 LYS A C 1
ATOM 933 O O . LYS A 1 112 ? 0.506 -11.629 -6.182 1.00 98.81 112 LYS A O 1
ATOM 938 N N . TYR A 1 113 ? -1.406 -10.590 -5.600 1.00 98.62 113 TYR A N 1
ATOM 939 C CA . TYR A 1 113 ? -1.980 -10.585 -6.943 1.00 98.62 113 TYR A CA 1
ATOM 940 C C . TYR A 1 113 ? -1.092 -9.835 -7.942 1.00 98.62 113 TYR A C 1
ATOM 942 O O . TYR A 1 113 ? -0.780 -10.368 -9.010 1.00 98.62 113 TYR A O 1
ATOM 950 N N . ALA A 1 114 ? -0.641 -8.631 -7.589 1.00 98.00 114 ALA A N 1
ATOM 951 C CA . ALA A 1 114 ? 0.244 -7.833 -8.427 1.00 98.00 114 ALA A CA 1
ATOM 952 C C . ALA A 1 114 ? 1.574 -8.559 -8.688 1.00 98.00 114 ALA A C 1
ATOM 954 O O . ALA A 1 114 ? 1.927 -8.820 -9.841 1.00 98.00 114 ALA A O 1
ATOM 955 N N . ILE A 1 115 ? 2.271 -8.974 -7.622 1.00 98.06 115 ILE A N 1
ATOM 956 C CA . ILE A 1 115 ? 3.572 -9.654 -7.701 1.00 98.06 115 ILE A CA 1
ATOM 957 C C . ILE A 1 115 ? 3.476 -10.916 -8.561 1.00 98.06 115 ILE A C 1
ATOM 959 O O . ILE A 1 115 ? 4.330 -11.151 -9.419 1.00 98.06 115 ILE A O 1
ATOM 963 N N . GLU A 1 116 ? 2.448 -11.740 -8.360 1.00 97.94 116 GLU A N 1
ATOM 964 C CA . GLU A 1 116 ? 2.261 -12.957 -9.146 1.00 97.94 116 GLU A CA 1
ATOM 965 C C . GLU A 1 116 ? 2.030 -12.657 -10.630 1.00 97.94 116 GLU A C 1
ATOM 967 O O . GLU A 1 116 ? 2.616 -13.345 -11.468 1.00 97.94 116 GLU A O 1
ATOM 972 N N . ASN A 1 117 ? 1.233 -11.638 -10.976 1.00 96.69 117 ASN A N 1
ATOM 973 C CA . ASN A 1 117 ? 0.995 -11.263 -12.374 1.00 96.69 117 ASN A CA 1
ATOM 974 C C . ASN A 1 117 ? 2.282 -10.799 -13.067 1.00 96.69 117 ASN A C 1
ATOM 976 O O . ASN A 1 117 ? 2.601 -11.318 -14.141 1.00 96.69 117 ASN A O 1
ATOM 980 N N . TYR A 1 118 ? 3.067 -9.909 -12.452 1.00 95.94 118 TYR A N 1
ATOM 981 C CA . TYR A 1 118 ? 4.340 -9.472 -13.039 1.00 95.94 118 TYR A CA 1
ATOM 982 C C . TYR A 1 118 ? 5.350 -10.615 -13.151 1.00 95.94 118 TYR A C 1
ATOM 984 O O . TYR A 1 118 ? 5.998 -10.769 -14.185 1.00 95.94 118 TYR A O 1
ATOM 992 N N . ARG A 1 119 ? 5.467 -11.471 -12.126 1.00 95.62 119 ARG A N 1
ATOM 993 C CA . ARG A 1 119 ? 6.414 -12.598 -12.156 1.00 95.62 119 ARG A CA 1
ATOM 994 C C . ARG A 1 119 ? 6.045 -13.653 -13.197 1.00 95.62 119 ARG A C 1
ATOM 996 O O . ARG A 1 119 ? 6.945 -14.165 -13.856 1.00 95.62 119 ARG A O 1
ATOM 1003 N N . LYS A 1 120 ? 4.756 -13.969 -13.361 1.00 94.81 120 LYS A N 1
ATOM 1004 C CA . LYS A 1 120 ? 4.271 -14.912 -14.388 1.00 94.81 120 LYS A CA 1
ATOM 1005 C C . LYS A 1 120 ? 4.512 -14.399 -15.808 1.00 94.81 120 LYS A C 1
ATOM 1007 O O . LYS A 1 120 ? 4.734 -15.200 -16.706 1.00 94.81 120 LYS A O 1
ATOM 1012 N N . ASN A 1 121 ? 4.499 -13.081 -15.995 1.00 92.81 121 ASN A N 1
ATOM 1013 C CA . ASN A 1 121 ? 4.699 -12.429 -17.289 1.00 92.81 121 ASN A CA 1
ATOM 1014 C C . ASN A 1 121 ? 6.126 -11.911 -17.497 1.00 92.81 121 ASN A C 1
ATOM 1016 O O . ASN A 1 121 ? 6.387 -11.093 -18.383 1.00 92.81 121 ASN A O 1
ATOM 1020 N N . LYS A 1 122 ? 7.078 -12.382 -16.688 1.00 87.12 122 LYS A N 1
ATOM 1021 C CA . LYS A 1 122 ? 8.472 -11.992 -16.847 1.00 87.12 122 LYS A CA 1
ATOM 1022 C C . LYS A 1 122 ? 8.948 -12.418 -18.239 1.00 87.12 122 LYS A C 1
ATOM 1024 O O . LYS A 1 122 ? 8.939 -13.604 -18.553 1.00 87.12 122 LYS A O 1
ATOM 1029 N N . TYR A 1 123 ? 9.360 -11.442 -19.048 1.00 83.75 123 TYR A N 1
ATOM 1030 C CA . TYR A 1 123 ? 9.813 -11.612 -20.436 1.00 83.75 123 TYR A CA 1
ATOM 1031 C C . TYR A 1 123 ? 8.736 -11.987 -21.473 1.00 83.75 123 TYR A C 1
ATOM 1033 O O . TYR A 1 123 ? 9.090 -12.257 -22.614 1.00 83.75 123 TYR A O 1
ATOM 1041 N N . SER A 1 124 ? 7.441 -11.992 -21.125 1.00 77.81 124 SER A N 1
ATOM 1042 C CA . SER A 1 124 ? 6.365 -12.287 -22.094 1.00 77.81 124 SER A CA 1
ATOM 1043 C C . SER A 1 124 ? 5.865 -11.058 -22.862 1.00 77.81 124 SER A C 1
ATOM 1045 O O . SER A 1 124 ? 5.278 -11.209 -23.930 1.00 77.81 124 SER A O 1
ATOM 1047 N N . LYS A 1 125 ? 6.087 -9.851 -22.327 1.00 62.62 125 LYS A N 1
ATOM 1048 C CA . LYS A 1 125 ? 5.736 -8.563 -22.953 1.00 62.62 125 LYS A CA 1
ATOM 1049 C C . LYS A 1 125 ? 6.954 -7.648 -23.163 1.00 62.62 125 LYS A C 1
ATOM 1051 O O . LYS A 1 125 ? 6.842 -6.437 -22.992 1.00 62.62 125 LYS A O 1
ATOM 1056 N N . VAL A 1 126 ? 8.114 -8.234 -23.467 1.00 50.59 126 VAL A N 1
ATOM 1057 C CA . VAL A 1 126 ? 9.307 -7.490 -23.919 1.00 50.59 126 VAL A CA 1
ATOM 1058 C C . VAL A 1 126 ? 9.312 -7.448 -25.437 1.00 50.59 126 VAL A C 1
ATOM 1060 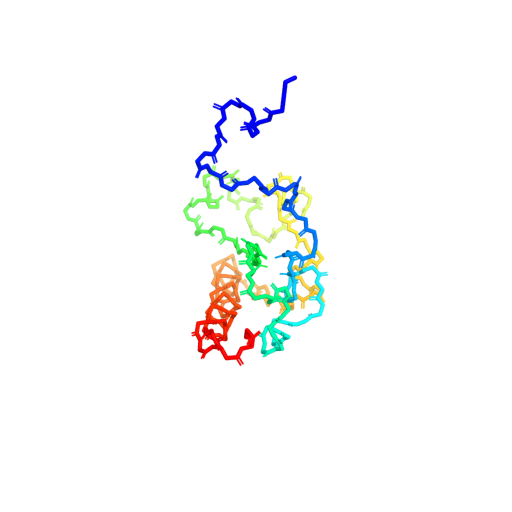O O . VAL A 1 126 ? 9.066 -8.520 -26.032 1.00 50.59 126 VAL A O 1
#

Secondary structure (DSSP, 8-state):
--HHHH-SSS---S---TTT---BTTTBS-GGGGGG-TTTT---------PPPHHHHHHHS-HHHHTTT-HHHHHHTT--HIIIIIIS-----SSHHHHHHHHHHHHHHHHHHHHHHHHHTTTT--

InterPro domains:
  IPR017853 Glycoside hydrolase superfamily [SSF51445] (3-121)

pLDDT: mean 95.28, std 6.77, range [50.59, 98.88]

Foldseek 3Di:
DDPCVVPVPDDDDPDDDPQQADEQLFPDPHLLCLLVVRSPPHRDYYFHDADDDPVVVVVQDPPVCQPPHPVVVVVVVVDDPCRCCPRNVQDCPDDSRSNRVSRVVSRCVSVVSNVVSNVVCNVVVD

Radius of gyration: 18.72 Å; chains: 1; bounding bo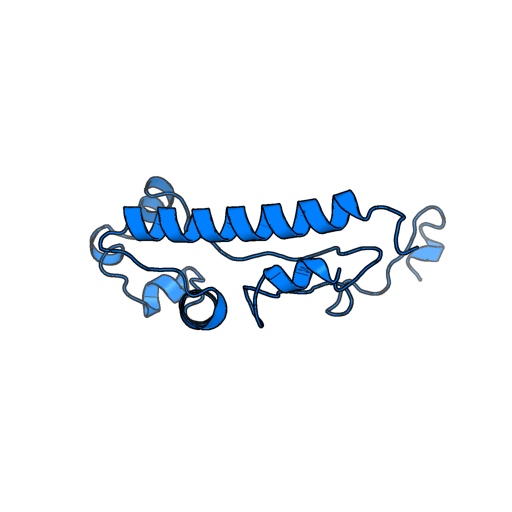x: 48×33×48 Å